Protein AF-M6KP07-F1 (afdb_monomer)

Structure (mmCIF, N/CA/C/O backbone):
data_AF-M6KP07-F1
#
_entry.id   AF-M6KP07-F1
#
loop_
_atom_site.group_PDB
_atom_site.id
_atom_site.type_symbol
_atom_site.label_atom_id
_atom_site.label_alt_id
_atom_site.label_comp_id
_atom_site.label_asym_id
_atom_site.label_entity_id
_atom_site.label_seq_id
_atom_site.pdbx_PDB_ins_code
_atom_site.Cartn_x
_atom_site.Cartn_y
_atom_site.Cartn_z
_atom_site.occupancy
_atom_site.B_iso_or_equiv
_atom_site.auth_seq_id
_atom_site.auth_comp_id
_atom_site.auth_asym_id
_atom_site.auth_atom_id
_atom_site.pdbx_PDB_model_num
ATOM 1 N N . MET A 1 1 ? 45.231 1.419 -13.841 1.00 61.81 1 MET A N 1
ATOM 2 C CA . MET A 1 1 ? 44.380 0.275 -13.418 1.00 61.81 1 MET A CA 1
ATOM 3 C C . MET A 1 1 ? 42.946 0.695 -13.063 1.00 61.81 1 MET A C 1
ATOM 5 O O . MET A 1 1 ? 42.029 0.043 -13.541 1.00 61.81 1 MET A O 1
ATOM 9 N N . ARG A 1 2 ? 42.723 1.791 -12.312 1.00 67.75 2 ARG A N 1
ATOM 10 C CA . ARG A 1 2 ? 41.372 2.293 -11.960 1.00 67.75 2 ARG A CA 1
ATOM 11 C C . ARG A 1 2 ? 40.504 2.727 -13.153 1.00 67.75 2 ARG A C 1
ATOM 13 O O . ARG A 1 2 ? 39.321 2.418 -13.162 1.00 67.75 2 ARG A O 1
ATOM 20 N N . GLU A 1 3 ? 41.075 3.357 -14.179 1.00 72.69 3 GLU A N 1
ATOM 21 C CA . GLU A 1 3 ? 40.289 3.845 -15.330 1.00 72.69 3 GLU A CA 1
ATOM 22 C C . GLU A 1 3 ? 39.642 2.728 -16.160 1.00 72.69 3 GLU A C 1
ATOM 24 O O . GLU A 1 3 ? 38.472 2.830 -16.512 1.00 72.69 3 GLU A O 1
ATOM 29 N N . LYS A 1 4 ? 40.351 1.610 -16.378 1.00 74.38 4 LYS A N 1
ATOM 30 C CA . LYS A 1 4 ? 39.788 0.410 -17.030 1.00 74.38 4 LYS A CA 1
ATOM 31 C C . LYS A 1 4 ? 38.640 -0.211 -16.231 1.00 74.38 4 LYS A C 1
ATOM 33 O O . LYS A 1 4 ? 37.754 -0.836 -16.801 1.00 74.38 4 LYS A O 1
ATOM 38 N N . LEU A 1 5 ? 38.674 -0.078 -14.906 1.00 79.75 5 LEU A N 1
ATOM 39 C CA . LEU A 1 5 ? 37.626 -0.603 -14.038 1.00 79.75 5 LEU A CA 1
ATOM 40 C C . LEU A 1 5 ? 36.368 0.269 -14.134 1.00 79.75 5 LEU A C 1
ATOM 42 O O . LEU A 1 5 ? 35.272 -0.263 -14.276 1.00 79.75 5 LEU A O 1
ATOM 46 N N . ILE A 1 6 ? 36.534 1.595 -14.153 1.00 82.62 6 ILE A N 1
ATOM 47 C CA . ILE A 1 6 ? 35.432 2.553 -14.330 1.00 82.62 6 ILE A CA 1
ATOM 48 C C . ILE A 1 6 ? 34.796 2.407 -15.719 1.00 82.62 6 ILE A C 1
ATOM 50 O O . ILE A 1 6 ? 33.571 2.339 -15.814 1.00 82.62 6 ILE A O 1
ATOM 54 N N . SER A 1 7 ? 35.594 2.283 -16.784 1.00 78.88 7 SER A N 1
ATOM 55 C CA . SER A 1 7 ? 35.061 2.105 -18.141 1.00 78.88 7 SER A CA 1
ATOM 56 C C . SER A 1 7 ? 34.294 0.787 -18.303 1.00 78.88 7 SER A C 1
ATOM 58 O O . SER A 1 7 ? 33.215 0.774 -18.895 1.00 78.88 7 SER A O 1
ATOM 60 N N . ASN A 1 8 ? 34.783 -0.305 -17.703 1.00 83.50 8 ASN A N 1
ATOM 61 C CA . ASN A 1 8 ? 34.086 -1.595 -17.693 1.00 83.50 8 ASN A CA 1
ATOM 62 C C . ASN A 1 8 ? 32.757 -1.548 -16.922 1.00 83.50 8 ASN A C 1
ATOM 64 O O . ASN A 1 8 ? 31.791 -2.192 -17.331 1.00 83.50 8 ASN A O 1
ATOM 68 N N . LEU A 1 9 ? 32.690 -0.800 -15.815 1.00 86.69 9 LEU A N 1
ATOM 69 C CA . LEU A 1 9 ? 31.445 -0.612 -15.064 1.00 86.69 9 LEU A CA 1
ATOM 70 C C . LEU A 1 9 ? 30.432 0.212 -15.861 1.00 86.69 9 LEU A C 1
ATOM 72 O O . LEU A 1 9 ? 29.277 -0.198 -15.968 1.00 86.69 9 LEU A O 1
ATOM 76 N N . PHE A 1 10 ? 30.870 1.317 -16.473 1.00 84.94 10 PHE A N 1
ATOM 77 C CA . PHE A 1 10 ? 30.017 2.136 -17.336 1.00 84.94 10 PHE A CA 1
ATOM 78 C C . PHE A 1 10 ? 29.440 1.326 -18.495 1.00 84.94 10 PHE A C 1
ATOM 80 O O . PHE A 1 10 ? 28.237 1.382 -18.730 1.00 84.94 10 PHE A O 1
ATOM 87 N N . PHE A 1 11 ? 30.270 0.515 -19.157 1.00 84.06 11 PHE A N 1
ATOM 88 C CA . PHE A 1 11 ? 29.832 -0.367 -20.236 1.00 84.06 11 PHE A CA 1
ATOM 89 C C . PHE A 1 11 ? 28.798 -1.402 -19.767 1.00 84.06 11 PHE A C 1
ATOM 91 O O . PHE A 1 11 ? 27.824 -1.673 -20.461 1.00 84.06 11 PHE A O 1
ATOM 98 N N . ARG A 1 12 ? 28.964 -1.989 -18.574 1.00 81.44 12 ARG A N 1
ATOM 99 C CA . ARG A 1 12 ? 27.985 -2.948 -18.030 1.00 81.44 12 ARG A CA 1
ATOM 100 C C . ARG A 1 12 ? 26.646 -2.302 -17.681 1.00 81.44 12 ARG A C 1
ATOM 102 O O . ARG A 1 12 ? 25.622 -2.939 -17.886 1.00 81.44 12 ARG A O 1
ATOM 109 N N . VAL A 1 13 ? 26.651 -1.067 -17.178 1.00 82.62 13 VAL A N 1
ATOM 110 C CA . VAL A 1 13 ? 25.423 -0.324 -16.842 1.00 82.62 13 VAL A CA 1
ATOM 111 C C . VAL A 1 13 ? 24.651 0.095 -18.094 1.00 82.62 13 VAL A C 1
ATOM 113 O O . VAL A 1 13 ? 23.423 0.105 -18.072 1.00 82.62 13 VAL A O 1
ATOM 116 N N . SER A 1 14 ? 25.344 0.421 -19.186 1.00 85.31 14 SER A N 1
ATOM 117 C CA . SER A 1 14 ? 24.70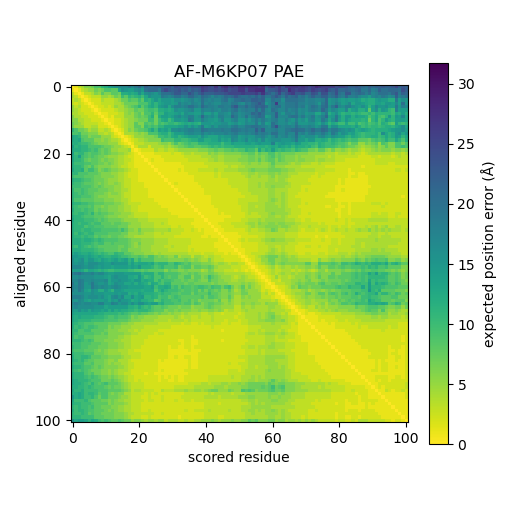5 0.846 -20.435 1.00 85.31 14 SER A CA 1
ATOM 118 C C . SER A 1 14 ? 24.184 -0.306 -21.299 1.00 85.31 14 SER A C 1
ATOM 120 O O . SER A 1 14 ? 23.444 -0.056 -22.250 1.00 85.31 14 SER A O 1
ATOM 122 N N . ASN A 1 15 ? 24.515 -1.559 -20.977 1.00 85.19 15 ASN A N 1
ATOM 123 C CA . ASN A 1 15 ? 23.987 -2.713 -21.698 1.00 85.19 15 ASN A CA 1
ATOM 124 C C . ASN A 1 15 ? 22.541 -3.023 -21.260 1.00 85.19 15 ASN A C 1
ATOM 126 O O . ASN A 1 15 ? 22.303 -3.259 -20.072 1.00 85.19 15 ASN A O 1
ATOM 130 N N . PRO A 1 16 ? 21.567 -3.069 -22.190 1.00 78.00 16 PRO A N 1
ATOM 131 C CA . PRO A 1 16 ? 20.185 -3.373 -21.852 1.00 78.00 16 PRO A CA 1
ATOM 132 C C . PRO A 1 16 ? 20.070 -4.820 -21.365 1.00 78.00 16 PRO A C 1
ATOM 134 O O . PRO A 1 16 ? 20.293 -5.771 -22.114 1.00 78.00 16 PRO A O 1
ATOM 137 N N . LEU A 1 17 ? 19.709 -4.985 -20.092 1.00 83.56 17 LEU A N 1
ATOM 138 C CA . LEU A 1 17 ? 19.393 -6.288 -19.526 1.00 83.56 17 LEU A CA 1
ATOM 139 C C . LEU A 1 17 ? 17.932 -6.650 -19.807 1.00 83.56 17 LEU A C 1
ATOM 141 O O . LEU A 1 17 ? 17.049 -5.787 -19.804 1.00 83.56 17 LEU A O 1
ATOM 145 N N . PRO A 1 18 ? 17.649 -7.936 -20.028 1.00 86.50 18 PRO A N 1
ATOM 146 C CA . PRO A 1 18 ? 16.304 -8.382 -20.334 1.00 86.50 18 PRO A CA 1
ATOM 147 C C . PRO A 1 18 ? 15.386 -8.241 -19.097 1.00 86.50 18 PRO A C 1
ATOM 149 O O . PRO A 1 18 ? 15.721 -8.652 -17.988 1.00 86.50 18 PRO A O 1
ATOM 152 N N . ALA A 1 19 ? 14.211 -7.629 -19.281 1.00 87.31 19 ALA A N 1
ATOM 153 C CA . ALA A 1 19 ? 13.354 -7.134 -18.190 1.00 87.31 19 ALA A CA 1
ATOM 154 C C . ALA A 1 19 ? 12.396 -8.178 -17.569 1.00 87.31 19 ALA A C 1
ATOM 156 O O . ALA A 1 19 ? 11.492 -7.821 -16.810 1.00 87.31 19 ALA A O 1
ATOM 157 N N . TRP A 1 20 ? 12.571 -9.466 -17.871 1.00 91.69 20 TRP A N 1
ATOM 158 C CA . TRP A 1 20 ? 11.671 -10.546 -17.431 1.00 91.69 20 TRP A CA 1
ATOM 159 C C . TRP A 1 20 ? 11.622 -10.694 -15.912 1.00 91.69 20 TRP A C 1
ATOM 161 O O . TRP A 1 20 ? 10.536 -10.835 -15.358 1.00 91.69 20 TRP A O 1
ATOM 171 N N . SER A 1 21 ? 12.768 -10.588 -15.232 1.00 92.38 21 SER A N 1
ATOM 172 C CA . SER A 1 21 ? 12.832 -10.655 -13.764 1.00 92.38 21 SER A CA 1
ATOM 173 C C . SER A 1 21 ? 11.979 -9.562 -13.104 1.00 92.38 21 SER A C 1
ATOM 175 O O . SER A 1 21 ? 11.200 -9.829 -12.189 1.00 92.38 21 SER A O 1
ATOM 177 N N . LEU A 1 22 ? 12.036 -8.338 -13.639 1.00 91.69 22 LEU A N 1
ATOM 178 C CA . LEU A 1 22 ? 11.234 -7.220 -13.146 1.00 91.69 22 LEU A CA 1
ATOM 179 C C . LEU A 1 22 ? 9.737 -7.424 -13.417 1.00 91.69 22 LEU A C 1
ATOM 181 O O . LEU A 1 22 ? 8.912 -7.103 -12.564 1.00 91.69 22 LEU A O 1
ATOM 185 N N . GLY A 1 23 ? 9.381 -7.962 -14.586 1.00 93.75 23 GLY A N 1
ATOM 186 C CA . GLY A 1 23 ? 7.996 -8.310 -14.914 1.00 93.75 23 GLY A CA 1
ATOM 187 C C . GLY A 1 23 ? 7.425 -9.365 -13.965 1.00 93.75 23 GLY A C 1
ATOM 188 O O . GLY A 1 23 ? 6.365 -9.152 -13.379 1.00 93.75 23 GLY A O 1
ATOM 189 N N . PHE A 1 24 ? 8.165 -10.455 -13.746 1.00 96.00 24 PHE A N 1
ATOM 190 C CA . PHE A 1 24 ? 7.787 -11.517 -12.813 1.00 96.00 24 PHE A CA 1
ATOM 191 C C . PHE A 1 24 ? 7.599 -10.985 -11.390 1.00 96.00 24 PHE A C 1
ATOM 193 O O . PHE A 1 24 ? 6.577 -11.259 -10.760 1.00 96.00 24 PHE A O 1
ATOM 200 N N . TYR A 1 25 ? 8.543 -10.165 -10.914 1.00 95.25 25 TYR A N 1
ATOM 201 C CA . TYR A 1 25 ? 8.448 -9.535 -9.601 1.00 95.25 25 TYR A CA 1
ATOM 202 C C . TYR A 1 25 ? 7.141 -8.750 -9.437 1.00 95.25 25 TYR A C 1
ATOM 204 O O . TYR A 1 25 ? 6.457 -8.929 -8.435 1.00 95.25 25 TYR A O 1
ATOM 212 N N . ARG A 1 26 ? 6.748 -7.934 -10.425 1.00 94.88 26 ARG A N 1
ATOM 213 C CA . ARG A 1 26 ? 5.508 -7.136 -10.357 1.00 94.88 26 ARG A CA 1
ATOM 214 C C . ARG A 1 26 ? 4.258 -8.001 -10.245 1.00 94.88 26 ARG A C 1
ATOM 216 O O . ARG A 1 26 ? 3.397 -7.705 -9.420 1.00 94.88 26 ARG A O 1
ATOM 223 N N . ILE A 1 27 ? 4.180 -9.066 -11.042 1.00 97.31 27 ILE A N 1
ATOM 224 C CA . ILE A 1 27 ? 3.026 -9.972 -11.055 1.00 97.31 27 ILE A CA 1
ATOM 225 C C . ILE A 1 27 ? 2.873 -10.636 -9.688 1.00 97.31 27 ILE A C 1
ATOM 227 O O . ILE A 1 27 ? 1.811 -10.531 -9.071 1.00 97.31 27 ILE A O 1
ATOM 231 N N . VAL A 1 28 ? 3.948 -11.267 -9.201 1.00 98.12 28 VAL A N 1
ATOM 232 C CA . VAL A 1 28 ? 3.962 -11.966 -7.909 1.00 98.12 28 VAL A CA 1
ATOM 233 C C . VAL A 1 28 ? 3.682 -10.994 -6.772 1.00 98.12 28 VAL A C 1
ATOM 235 O O . VAL A 1 28 ? 2.852 -11.279 -5.913 1.00 98.12 28 VAL A O 1
ATOM 238 N N . PHE A 1 29 ? 4.322 -9.827 -6.786 1.00 97.38 29 PHE A N 1
ATOM 239 C CA . PHE A 1 29 ? 4.123 -8.811 -5.765 1.00 97.38 29 PHE A CA 1
ATOM 240 C C . PHE A 1 29 ? 2.672 -8.320 -5.722 1.00 97.38 29 PHE A C 1
ATOM 242 O O . PHE A 1 29 ? 2.068 -8.318 -4.655 1.00 97.38 29 PHE A O 1
ATOM 249 N N . GLY A 1 30 ? 2.072 -7.991 -6.870 1.00 97.56 30 GLY A N 1
ATOM 250 C CA . GLY A 1 30 ? 0.667 -7.583 -6.933 1.00 97.56 30 GLY A CA 1
ATOM 251 C C . GLY A 1 30 ? -0.295 -8.670 -6.436 1.00 97.56 30 GLY A C 1
ATOM 25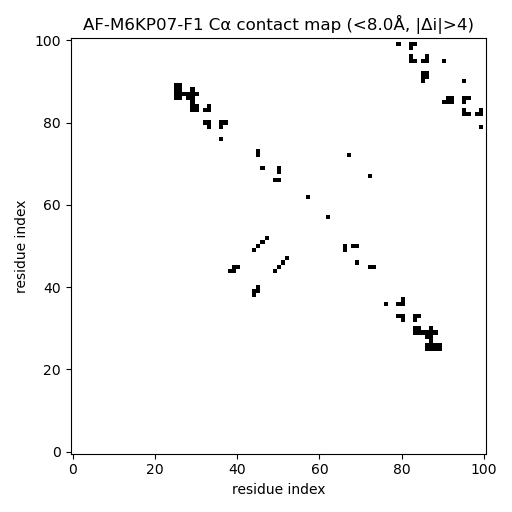2 O O . GLY A 1 30 ? -1.223 -8.369 -5.689 1.00 97.56 30 GLY A O 1
ATOM 253 N N . ILE A 1 31 ? -0.035 -9.943 -6.758 1.00 98.38 31 ILE A N 1
ATOM 254 C CA . ILE A 1 31 ? -0.826 -11.075 -6.240 1.00 98.38 31 ILE A CA 1
ATOM 255 C C . ILE A 1 31 ? -0.694 -11.183 -4.717 1.00 98.38 31 ILE A C 1
ATOM 257 O O . ILE A 1 31 ? -1.697 -11.351 -4.024 1.00 98.38 31 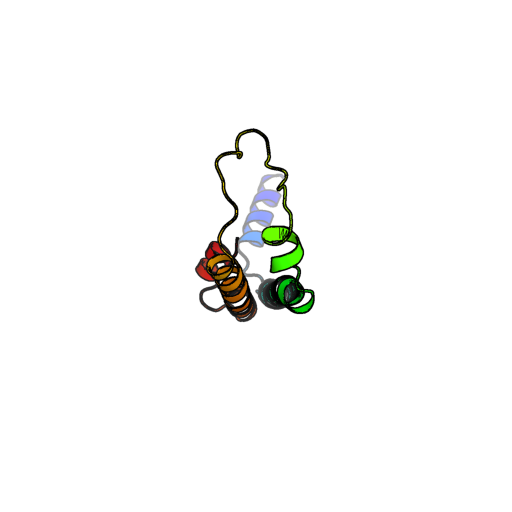ILE A O 1
ATOM 261 N N . LEU A 1 32 ? 0.521 -11.054 -4.177 1.00 98.19 32 LEU A N 1
ATOM 262 C CA . LEU A 1 32 ? 0.748 -11.074 -2.731 1.00 98.19 32 LEU A CA 1
ATOM 263 C C . LEU A 1 32 ? -0.013 -9.944 -2.024 1.00 98.19 32 LEU A C 1
ATOM 265 O O . LEU A 1 32 ? -0.646 -10.187 -0.996 1.00 98.19 32 LEU A O 1
ATOM 269 N N . LEU A 1 33 ? -0.004 -8.734 -2.593 1.00 97.62 33 LEU A N 1
ATOM 270 C CA . LEU A 1 33 ? -0.765 -7.594 -2.077 1.00 97.62 33 LEU A CA 1
ATOM 271 C C . LEU A 1 33 ? -2.278 -7.845 -2.117 1.00 97.62 33 LEU A C 1
ATOM 273 O O . LEU A 1 33 ? -2.978 -7.545 -1.148 1.00 97.62 33 LEU A O 1
ATOM 277 N N . PHE A 1 34 ? -2.779 -8.444 -3.200 1.00 98.25 34 PHE A N 1
ATOM 278 C CA . PHE A 1 34 ? -4.189 -8.805 -3.322 1.00 98.25 34 PHE A CA 1
ATOM 279 C C . PHE A 1 34 ? -4.595 -9.818 -2.250 1.00 98.25 34 PHE A C 1
ATOM 281 O O . PHE A 1 34 ? -5.572 -9.600 -1.540 1.00 98.25 34 PHE A O 1
ATOM 288 N N . ILE A 1 35 ? -3.821 -10.896 -2.082 1.00 98.12 35 ILE A N 1
ATOM 289 C CA . ILE A 1 35 ? -4.079 -11.924 -1.063 1.00 98.12 35 ILE A CA 1
ATOM 290 C C . ILE A 1 35 ? -4.070 -11.303 0.338 1.00 98.12 35 ILE A C 1
ATOM 292 O O . ILE A 1 35 ? -4.938 -11.615 1.158 1.00 98.12 35 ILE A O 1
ATOM 296 N N . LEU A 1 36 ? -3.123 -10.400 0.612 1.00 96.62 36 LEU A N 1
ATOM 297 C CA . LEU A 1 36 ? -3.043 -9.695 1.886 1.00 96.62 36 LEU A CA 1
ATOM 298 C C . LEU A 1 36 ? -4.322 -8.896 2.164 1.00 96.62 36 LEU A C 1
ATOM 300 O O . LEU A 1 36 ? -4.921 -9.088 3.222 1.00 96.62 36 LEU A O 1
ATOM 304 N N . ALA A 1 37 ? -4.754 -8.046 1.227 1.00 96.50 37 ALA A N 1
ATOM 305 C CA . ALA A 1 37 ? -5.967 -7.242 1.374 1.00 96.50 37 ALA A CA 1
ATOM 306 C C . ALA A 1 37 ? -7.234 -8.116 1.427 1.00 96.50 37 ALA A C 1
ATOM 308 O O . ALA A 1 37 ? -8.125 -7.880 2.242 1.00 96.50 37 ALA A O 1
ATOM 309 N N . PHE A 1 38 ? -7.297 -9.181 0.628 1.00 97.75 38 PHE A N 1
ATOM 310 C CA . PHE A 1 38 ? -8.440 -10.094 0.588 1.00 97.75 38 PHE A CA 1
ATOM 311 C C . PHE A 1 38 ? -8.624 -10.827 1.919 1.00 97.75 38 PHE A C 1
ATOM 313 O O . PHE A 1 38 ? -9.745 -10.984 2.404 1.00 97.75 38 PHE A O 1
ATOM 320 N N . ARG A 1 39 ? -7.521 -11.204 2.574 1.00 97.06 39 ARG A N 1
ATOM 321 C CA . ARG A 1 39 ? -7.550 -11.836 3.897 1.00 97.06 39 ARG A CA 1
ATOM 322 C C . ARG A 1 39 ? -8.204 -10.948 4.960 1.00 97.06 39 ARG A C 1
ATOM 324 O O . ARG A 1 39 ? -8.850 -11.477 5.864 1.00 97.06 39 ARG A O 1
ATOM 331 N N . TYR A 1 40 ? -8.082 -9.623 4.845 1.00 95.75 40 TYR A N 1
ATOM 332 C CA . TYR A 1 40 ? -8.759 -8.703 5.761 1.00 95.75 40 TYR A CA 1
ATOM 333 C C . TYR A 1 40 ? -10.285 -8.784 5.644 1.00 95.75 40 TYR A C 1
ATOM 335 O O . TYR A 1 40 ? -10.965 -8.756 6.671 1.00 95.75 40 TYR A O 1
ATOM 343 N N . PHE A 1 41 ? -10.815 -8.949 4.428 1.00 94.25 41 PHE A N 1
ATOM 344 C CA . PHE A 1 41 ? -12.241 -9.203 4.209 1.00 94.25 41 PHE A CA 1
ATOM 345 C C . PHE A 1 41 ? -12.646 -10.597 4.680 1.00 94.25 41 PHE A C 1
ATOM 347 O O . PHE A 1 41 ? -13.559 -10.725 5.490 1.00 94.25 41 PHE A O 1
ATOM 354 N N . SER A 1 42 ? -11.931 -11.628 4.216 1.00 95.25 42 SER A N 1
ATOM 355 C CA . SER A 1 42 ? -12.222 -13.037 4.515 1.00 95.25 42 SER A CA 1
ATOM 356 C C . SER A 1 42 ? -12.330 -13.310 6.014 1.00 95.25 42 SER A C 1
ATOM 358 O O . SER A 1 42 ? -13.190 -14.069 6.445 1.00 95.25 42 SER A O 1
ATOM 360 N N . ASN A 1 43 ? -11.455 -12.701 6.814 1.00 95.94 43 ASN A N 1
ATOM 361 C CA . ASN A 1 43 ? -11.397 -12.958 8.250 1.00 95.94 43 ASN A CA 1
ATOM 362 C C . ASN A 1 43 ? -12.172 -11.927 9.089 1.00 95.94 43 ASN A C 1
ATOM 364 O O . ASN A 1 43 ? -12.063 -11.946 10.316 1.00 95.94 43 ASN A O 1
ATOM 368 N N . GLY A 1 44 ? -12.889 -10.987 8.459 1.00 94.38 44 GLY A N 1
ATOM 369 C CA . GLY A 1 44 ? -13.605 -9.918 9.166 1.00 94.38 44 GLY A CA 1
ATOM 370 C C . GLY A 1 44 ? -12.690 -8.980 9.964 1.00 94.38 44 GLY A C 1
ATOM 371 O O . GLY A 1 44 ? -13.121 -8.338 10.922 1.00 94.38 44 GLY A O 1
ATOM 372 N N . TRP A 1 45 ? -11.410 -8.896 9.596 1.00 95.50 45 TRP A N 1
ATOM 373 C CA . TRP A 1 45 ? -10.402 -8.130 10.331 1.00 95.50 45 TRP A CA 1
ATOM 374 C C . TRP A 1 45 ? -10.624 -6.624 10.266 1.00 95.50 45 TRP A C 1
ATOM 376 O O . TRP A 1 45 ? -10.193 -5.909 11.166 1.00 95.50 45 TRP A O 1
ATOM 386 N N . ILE A 1 46 ? -11.323 -6.147 9.235 1.00 93.50 46 ILE A N 1
ATOM 387 C CA . ILE A 1 46 ? -11.695 -4.736 9.111 1.00 93.50 46 ILE A CA 1
ATOM 388 C C . ILE A 1 46 ? -12.576 -4.321 10.300 1.00 93.50 46 ILE A C 1
ATOM 390 O O . ILE A 1 46 ? -12.260 -3.353 10.981 1.00 93.50 46 ILE A O 1
ATOM 394 N N . SER A 1 47 ? -13.629 -5.080 10.624 1.00 92.38 47 SER A N 1
ATOM 395 C CA . SER A 1 47 ? -14.452 -4.770 11.804 1.00 92.38 47 SER A CA 1
ATOM 396 C C . SER A 1 47 ? -13.673 -4.991 13.093 1.00 92.38 47 SER A C 1
ATOM 398 O O . SER A 1 47 ? -13.551 -4.086 13.915 1.00 92.38 47 SER A O 1
ATOM 400 N N . LYS A 1 48 ? -13.042 -6.165 13.205 1.00 92.44 48 LYS A N 1
ATOM 401 C CA . LYS A 1 48 ? -12.367 -6.607 14.427 1.00 92.44 48 LYS A CA 1
ATOM 402 C C . LYS A 1 48 ? -11.290 -5.642 14.920 1.00 92.44 48 LYS A C 1
ATOM 404 O O . LYS A 1 48 ? -11.118 -5.491 16.126 1.00 92.44 48 LYS A O 1
ATOM 409 N N . TYR A 1 49 ? -10.525 -5.045 14.007 1.00 91.00 49 TYR A N 1
ATOM 410 C CA . TYR A 1 49 ? -9.386 -4.201 14.372 1.00 91.00 49 TYR A CA 1
ATOM 411 C C . TYR A 1 49 ? -9.665 -2.702 14.306 1.00 91.00 49 TYR A C 1
ATOM 413 O O . TYR A 1 49 ? -8.920 -1.954 14.933 1.00 91.00 49 TYR A O 1
ATOM 421 N N . PHE A 1 50 ? -10.690 -2.264 13.570 1.00 90.50 50 PHE A N 1
ATOM 422 C CA . PHE A 1 50 ? -10.949 -0.836 13.364 1.00 90.50 50 PHE A CA 1
ATOM 423 C C . PHE A 1 50 ? -12.314 -0.367 13.885 1.00 90.50 50 PHE A C 1
ATOM 425 O O . PHE A 1 50 ? -12.455 0.800 14.227 1.00 90.50 50 PHE A O 1
ATOM 432 N N . LEU A 1 51 ? -13.337 -1.224 13.932 1.00 90.44 51 LEU A N 1
ATOM 433 C CA . LEU A 1 51 ? -14.696 -0.811 14.315 1.00 90.44 51 LEU A CA 1
ATOM 434 C C . LEU A 1 51 ? -15.059 -1.253 15.733 1.00 90.44 51 LEU A C 1
ATOM 436 O O . LEU A 1 51 ? -15.602 -0.466 16.502 1.00 90.44 51 LEU A O 1
ATOM 440 N N . ASP A 1 52 ? -14.742 -2.498 16.074 1.00 91.12 52 ASP A N 1
ATOM 441 C CA . ASP A 1 52 ? -15.162 -3.129 17.326 1.00 91.12 52 ASP A CA 1
ATOM 442 C C . ASP A 1 52 ? -14.405 -2.637 18.583 1.00 91.12 52 ASP A C 1
ATOM 444 O O . ASP A 1 52 ? -15.011 -2.612 19.659 1.00 91.12 52 ASP A O 1
ATOM 448 N N . PRO A 1 53 ? -13.107 -2.255 18.531 1.00 90.06 53 PRO A N 1
ATOM 449 C CA . PRO A 1 53 ? -12.390 -1.839 19.733 1.00 90.06 53 PRO A CA 1
ATOM 450 C C . PRO A 1 53 ? -12.964 -0.556 20.347 1.00 90.06 53 PRO A C 1
ATOM 452 O O . PRO A 1 53 ? -12.977 0.507 19.726 1.00 90.06 53 PRO A O 1
ATOM 455 N N . SER A 1 54 ? -13.348 -0.627 21.623 1.00 82.81 54 SER A N 1
ATOM 456 C CA . SER A 1 54 ? -13.802 0.540 22.394 1.00 82.81 54 SER A CA 1
ATOM 457 C C . SER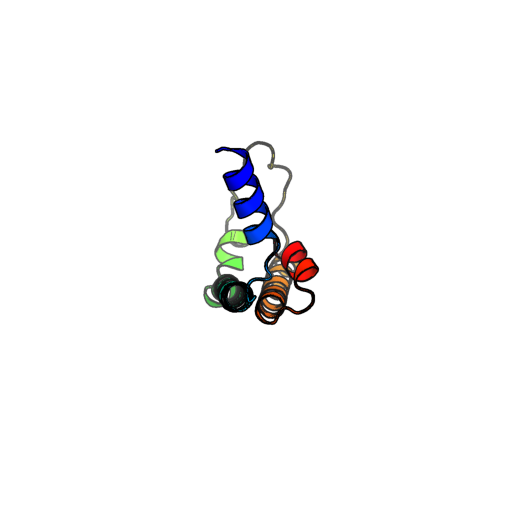 A 1 54 ? -12.690 1.568 22.631 1.00 82.81 54 SER A C 1
ATOM 459 O O . SER A 1 54 ? -12.965 2.756 22.794 1.00 82.81 54 SER A O 1
ATOM 461 N N . PHE A 1 55 ? -11.429 1.127 22.616 1.00 83.88 55 PHE A N 1
ATOM 462 C CA . PHE A 1 55 ? -10.255 1.981 22.734 1.00 83.88 55 PHE A CA 1
ATOM 463 C C . PHE A 1 55 ? -9.217 1.629 21.668 1.00 83.88 55 PHE A C 1
ATOM 465 O O . PHE A 1 55 ? -8.756 0.492 21.577 1.00 83.88 55 PHE A O 1
ATOM 472 N N . HIS A 1 56 ? -8.818 2.632 20.887 1.00 85.50 56 HIS A N 1
ATOM 473 C CA . HIS A 1 56 ? -7.749 2.518 19.901 1.00 85.50 56 HIS A CA 1
ATOM 474 C C . HIS A 1 56 ? -6.480 3.152 20.468 1.00 85.50 56 HIS A C 1
ATOM 476 O O . HIS A 1 56 ? -6.467 4.345 20.778 1.00 85.50 56 HIS A O 1
ATOM 482 N N . PHE A 1 57 ? -5.4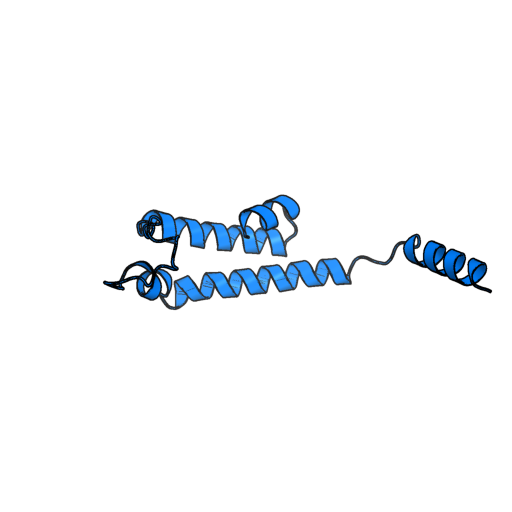06 2.368 20.587 1.00 84.12 57 PHE A N 1
ATOM 483 C CA . PHE A 1 57 ? -4.101 2.881 21.000 1.00 84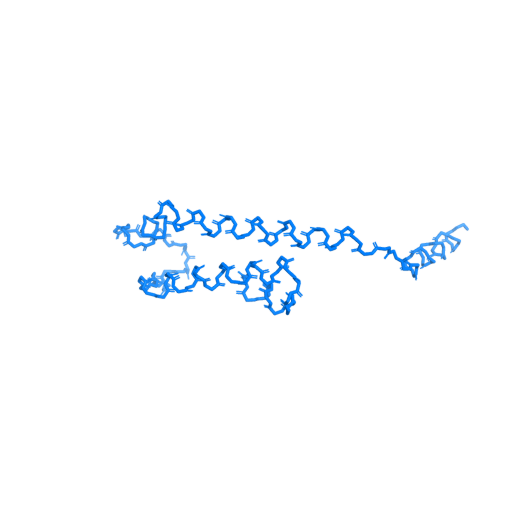.12 57 PHE A CA 1
ATOM 484 C C . PHE A 1 57 ? -3.566 3.839 19.935 1.00 84.12 57 PHE A C 1
ATOM 486 O O . PHE A 1 57 ? -3.105 3.422 18.874 1.00 84.12 57 PHE A O 1
ATOM 493 N N . LYS A 1 58 ? -3.650 5.140 20.216 1.00 85.62 58 LYS A N 1
ATOM 494 C CA . LYS A 1 58 ? -3.101 6.178 19.344 1.00 85.62 58 LYS A CA 1
ATOM 495 C C . LYS A 1 58 ? -1.648 6.435 19.714 1.00 85.62 58 LYS A C 1
ATOM 497 O O . LYS A 1 58 ? -1.318 6.587 20.888 1.00 85.62 58 LYS A O 1
ATOM 502 N N . PHE A 1 59 ? -0.789 6.517 18.705 1.00 86.56 59 PHE A N 1
ATOM 503 C CA . PHE A 1 59 ? 0.590 6.950 18.897 1.00 86.56 59 PHE A CA 1
ATOM 504 C C . PHE A 1 59 ? 0.636 8.393 19.417 1.00 86.56 59 PHE A C 1
ATOM 506 O O . PHE A 1 59 ? -0.200 9.228 19.060 1.00 86.56 59 PHE A O 1
ATOM 513 N N . TYR A 1 60 ? 1.622 8.686 20.266 1.00 88.75 60 TYR A N 1
ATOM 514 C CA . TYR A 1 60 ? 1.831 10.024 20.818 1.00 88.75 60 TYR A CA 1
ATOM 515 C C . TYR A 1 60 ? 2.010 11.050 19.684 1.00 88.75 60 TYR A C 1
ATOM 517 O O . TYR A 1 60 ? 2.807 10.837 18.776 1.00 88.75 60 TYR A O 1
ATOM 525 N N . GLY A 1 61 ? 1.231 12.136 19.710 1.00 87.75 61 GLY A N 1
ATOM 526 C CA . GLY A 1 61 ? 1.184 13.144 18.639 1.00 87.75 61 GLY A CA 1
ATOM 527 C C . GLY A 1 61 ? 0.196 12.859 17.494 1.00 87.75 61 GLY A C 1
ATOM 528 O O . GLY A 1 61 ? -0.080 13.757 16.709 1.00 87.75 61 GLY A O 1
ATOM 529 N N . LEU A 1 62 ? -0.399 11.662 17.422 1.00 88.31 62 LEU A N 1
ATOM 530 C CA . LEU A 1 62 ? -1.437 11.300 16.437 1.00 88.31 62 LEU A CA 1
ATOM 531 C C . LEU A 1 62 ? -2.821 11.125 17.083 1.00 88.31 62 LEU A C 1
ATOM 533 O O . LEU A 1 62 ? -3.717 10.490 16.525 1.00 88.31 62 LEU A O 1
ATOM 537 N N . SER A 1 63 ? -3.026 11.706 18.267 1.00 84.00 63 SER A N 1
ATOM 538 C CA . SER A 1 63 ? -4.288 11.602 19.005 1.00 84.00 63 SER A CA 1
ATOM 539 C C . SER A 1 63 ? -5.476 12.232 18.267 1.00 84.00 63 SER A C 1
ATOM 541 O O . SER A 1 63 ? -6.612 11.786 18.454 1.00 84.00 63 SER A O 1
ATOM 543 N N . TRP A 1 64 ? -5.222 13.212 17.393 1.00 86.06 64 TRP A N 1
ATOM 544 C CA . TRP A 1 64 ? -6.239 13.899 16.593 1.00 86.06 64 TRP A CA 1
ATOM 545 C C . TRP A 1 64 ? -6.827 13.046 15.458 1.00 86.06 64 TRP A C 1
ATOM 547 O O . TRP A 1 64 ? -7.892 13.381 14.948 1.00 86.06 64 TRP A O 1
ATOM 557 N N . ILE A 1 65 ? -6.180 11.944 15.052 1.00 85.81 65 ILE A N 1
ATOM 558 C CA . ILE A 1 65 ? -6.710 11.082 13.987 1.00 85.81 65 ILE A CA 1
ATOM 559 C C . ILE A 1 65 ? -7.789 10.187 14.584 1.00 85.81 65 ILE A C 1
ATOM 561 O O . ILE A 1 65 ? -7.536 9.372 15.475 1.00 85.81 65 ILE A O 1
ATOM 565 N N . ALA A 1 66 ? -9.024 10.388 14.135 1.00 83.94 66 ALA A N 1
ATOM 566 C CA . ALA A 1 66 ? -10.136 9.499 14.428 1.00 83.94 66 ALA A CA 1
ATOM 567 C C . ALA A 1 66 ? -10.112 8.291 13.485 1.00 83.94 66 ALA A C 1
ATOM 569 O O . ALA A 1 66 ? -9.585 8.364 12.375 1.00 83.94 66 ALA A O 1
ATOM 570 N N . VAL A 1 67 ? -10.697 7.181 13.932 1.00 86.00 67 VAL A N 1
ATOM 571 C CA . VAL A 1 67 ? -10.910 6.033 13.052 1.00 86.00 67 VAL A CA 1
ATOM 572 C C . VAL A 1 67 ? -11.997 6.390 12.045 1.00 86.00 67 VAL A C 1
ATOM 574 O O . VAL A 1 67 ? -13.019 6.977 12.404 1.00 86.00 67 VAL A O 1
ATOM 577 N N . PHE A 1 68 ? -11.761 6.068 10.776 1.00 88.44 68 PHE A N 1
ATOM 578 C CA . PHE A 1 68 ? -12.736 6.312 9.722 1.00 88.44 68 PHE A CA 1
ATOM 579 C C . PHE A 1 68 ? -14.008 5.477 9.935 1.00 88.44 68 PHE A C 1
ATOM 581 O O . PHE A 1 68 ? -13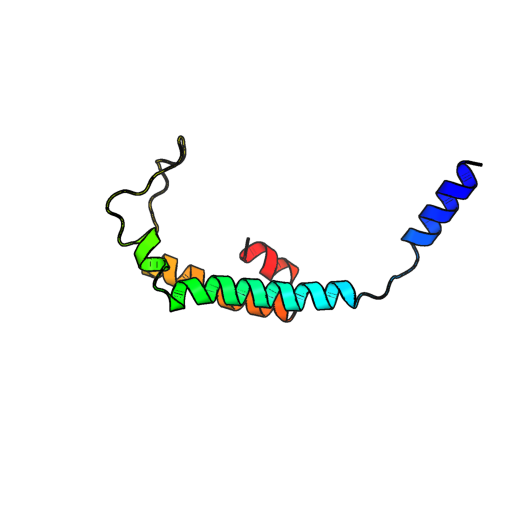.938 4.361 10.452 1.00 88.44 68 PHE A O 1
ATOM 588 N N . PRO A 1 69 ? -15.180 5.977 9.510 1.00 91.44 69 PRO A N 1
ATOM 589 C CA . PRO A 1 69 ? -16.410 5.205 9.558 1.00 91.44 69 PRO A CA 1
ATOM 590 C C . PRO A 1 69 ? -16.325 3.972 8.649 1.00 91.44 69 PRO A C 1
ATOM 592 O O . PRO A 1 69 ? -15.627 3.970 7.631 1.00 91.44 69 PRO A O 1
ATOM 595 N N . ALA A 1 70 ? -17.102 2.943 8.993 1.00 92.50 70 ALA A N 1
ATOM 596 C CA . ALA A 1 70 ? -17.117 1.647 8.316 1.00 92.50 70 ALA A CA 1
ATOM 597 C C . ALA A 1 70 ? -17.172 1.752 6.784 1.00 92.50 70 ALA A C 1
ATOM 599 O O . ALA A 1 70 ? -16.357 1.146 6.095 1.00 92.50 70 ALA A O 1
ATOM 600 N N . TRP A 1 71 ? -18.088 2.557 6.242 1.00 93.75 71 TRP A N 1
ATOM 601 C CA . TRP A 1 71 ? -18.278 2.681 4.793 1.00 93.75 71 TRP A CA 1
ATOM 602 C C . TRP A 1 71 ? -17.027 3.193 4.058 1.00 93.75 71 TRP A C 1
ATOM 604 O O . TRP A 1 71 ? -16.743 2.726 2.955 1.00 93.75 71 TRP A O 1
ATOM 614 N N . ILE A 1 72 ? -16.238 4.081 4.677 1.00 95.06 72 ILE A N 1
ATOM 615 C CA . ILE A 1 72 ? -14.963 4.553 4.115 1.00 95.06 72 ILE A CA 1
ATOM 616 C C . ILE A 1 72 ? -13.911 3.446 4.198 1.00 95.06 72 ILE A C 1
ATOM 618 O O . ILE A 1 72 ? -13.241 3.178 3.205 1.00 95.06 72 ILE A O 1
ATOM 622 N N . LEU A 1 73 ? -13.790 2.772 5.347 1.00 94.0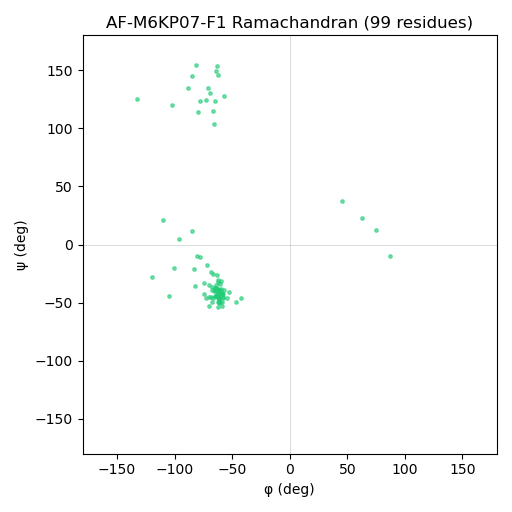6 73 LEU A N 1
ATOM 623 C CA . LEU A 1 73 ? -12.816 1.691 5.538 1.00 94.06 73 LEU A CA 1
ATOM 624 C C . LEU A 1 73 ? -13.027 0.549 4.542 1.00 94.06 73 LEU A C 1
ATOM 626 O O . LEU A 1 73 ? -12.085 0.142 3.865 1.00 94.06 73 LEU A O 1
ATOM 630 N N . TYR A 1 74 ? -14.260 0.062 4.398 1.00 94.69 74 TYR A N 1
ATOM 631 C CA . TYR A 1 74 ? -14.559 -0.999 3.438 1.00 94.69 74 TYR A CA 1
ATOM 632 C C . TYR A 1 74 ? -14.282 -0.550 1.998 1.00 94.69 74 TYR A C 1
ATOM 634 O O . TYR A 1 74 ? -13.656 -1.294 1.245 1.00 94.69 74 TYR A O 1
ATOM 642 N N . SER A 1 75 ? -14.656 0.681 1.632 1.00 96.00 75 SER A N 1
ATOM 643 C CA . SER A 1 75 ? -14.370 1.232 0.298 1.00 96.00 75 SER A CA 1
ATOM 644 C C . SER A 1 75 ? -12.867 1.343 0.023 1.00 96.00 75 SER A C 1
ATOM 646 O O . SER A 1 75 ? -12.416 1.017 -1.075 1.00 96.00 75 SER A O 1
ATOM 648 N N . LEU A 1 76 ? -12.076 1.740 1.025 1.00 95.50 76 LEU A N 1
ATOM 649 C CA . LEU A 1 76 ? -10.618 1.808 0.931 1.00 95.50 76 LEU A CA 1
ATOM 650 C C . LEU A 1 76 ? -10.023 0.422 0.657 1.00 95.50 76 LEU A C 1
ATOM 652 O O . LEU A 1 76 ? -9.261 0.258 -0.291 1.00 95.50 76 LEU A O 1
ATOM 656 N N . PHE A 1 77 ? -10.412 -0.591 1.434 1.00 95.50 77 PHE A N 1
ATOM 657 C CA . PHE A 1 77 ? -9.919 -1.954 1.237 1.00 95.50 77 PHE A CA 1
ATOM 658 C C . PHE A 1 77 ? -10.354 -2.553 -0.112 1.00 95.50 77 PHE A C 1
ATOM 660 O O . PHE A 1 77 ? -9.574 -3.277 -0.732 1.00 95.50 77 PHE A O 1
ATOM 667 N N . VAL A 1 78 ? -11.553 -2.225 -0.609 1.00 97.19 78 VAL A N 1
ATOM 668 C CA . VAL A 1 78 ? -11.978 -2.606 -1.967 1.00 97.19 78 VAL A CA 1
ATOM 669 C C . VAL A 1 78 ? -11.084 -1.941 -3.017 1.00 97.19 78 VAL A C 1
ATOM 671 O O . VAL A 1 78 ? -10.611 -2.616 -3.929 1.00 97.19 78 VAL A O 1
ATOM 674 N N . SER A 1 79 ? -10.793 -0.646 -2.873 1.00 97.44 79 SER A N 1
ATOM 675 C CA . SER A 1 79 ? -9.869 0.066 -3.765 1.00 97.44 79 SER A CA 1
ATOM 676 C C . SER A 1 79 ? -8.477 -0.579 -3.777 1.00 97.44 79 SER A C 1
ATOM 678 O O . SER A 1 79 ? -7.916 -0.815 -4.847 1.00 97.44 79 SER A O 1
ATOM 680 N N . LEU A 1 80 ? -7.955 -0.975 -2.609 1.00 97.50 80 LEU A N 1
ATOM 681 C CA . LEU A 1 80 ? -6.671 -1.678 -2.497 1.00 97.50 80 LEU A CA 1
ATOM 682 C C . LEU A 1 80 ? -6.657 -3.010 -3.263 1.00 97.50 80 LEU A C 1
ATOM 684 O O . LEU A 1 80 ? -5.653 -3.326 -3.901 1.00 97.50 80 LEU A O 1
ATOM 688 N N . LEU A 1 81 ? -7.759 -3.770 -3.257 1.00 97.75 81 LEU A N 1
ATOM 689 C CA . LEU A 1 81 ? -7.873 -4.994 -4.059 1.00 97.75 81 LEU A CA 1
ATOM 690 C C . LEU A 1 81 ? -7.753 -4.698 -5.559 1.00 97.75 81 LEU A C 1
ATOM 692 O O . LEU A 1 81 ? -6.984 -5.363 -6.253 1.00 97.75 81 LEU A O 1
ATOM 696 N N . PHE A 1 82 ? -8.463 -3.682 -6.059 1.00 97.94 82 PHE A N 1
ATOM 697 C CA . PHE A 1 82 ? -8.378 -3.285 -7.469 1.00 97.94 82 PHE A CA 1
ATOM 698 C C . PHE A 1 82 ? -6.977 -2.796 -7.847 1.00 97.94 82 PHE A C 1
ATOM 700 O O . PHE A 1 82 ? -6.424 -3.218 -8.865 1.00 97.94 82 PHE A O 1
ATOM 707 N N . LEU A 1 83 ? -6.370 -1.959 -7.004 1.00 97.94 83 LEU A N 1
ATOM 708 C CA . LEU A 1 83 ? -5.014 -1.457 -7.212 1.00 97.94 83 LEU A CA 1
ATOM 709 C C . LEU A 1 83 ? -3.985 -2.594 -7.230 1.00 97.94 83 LEU A C 1
ATOM 711 O O . LEU A 1 83 ? -3.108 -2.600 -8.091 1.00 97.94 83 LEU A O 1
ATOM 715 N N . ALA A 1 84 ? -4.115 -3.597 -6.357 1.00 97.69 84 ALA A N 1
ATOM 716 C CA . ALA A 1 84 ? -3.235 -4.765 -6.352 1.00 97.69 84 ALA A CA 1
ATOM 717 C C . ALA A 1 84 ? -3.323 -5.576 -7.660 1.00 97.69 84 ALA A C 1
ATOM 719 O O . ALA A 1 84 ? -2.294 -6.001 -8.196 1.00 97.69 84 ALA A O 1
ATOM 720 N N . VAL A 1 85 ? -4.528 -5.728 -8.226 1.00 97.81 85 VAL A N 1
ATOM 721 C CA . VAL A 1 85 ? -4.720 -6.349 -9.550 1.00 97.81 85 VAL A CA 1
ATOM 722 C C . VAL A 1 85 ? -4.052 -5.513 -10.643 1.00 97.81 85 VAL A C 1
ATOM 724 O O . VAL A 1 85 ? -3.334 -6.061 -11.480 1.00 97.81 85 VAL A O 1
ATOM 727 N N . PHE A 1 86 ? -4.213 -4.187 -10.621 1.00 97.75 86 PHE A N 1
ATOM 728 C CA . PHE A 1 86 ? -3.559 -3.302 -11.590 1.00 97.75 86 PHE A CA 1
ATOM 729 C C . PHE A 1 86 ? -2.032 -3.348 -11.487 1.00 97.75 86 PHE A C 1
ATOM 731 O O . PHE A 1 86 ? -1.358 -3.375 -12.516 1.00 97.75 86 PHE A O 1
ATOM 738 N N . ILE A 1 87 ? -1.478 -3.430 -10.273 1.00 97.12 87 ILE A N 1
ATOM 739 C CA . ILE A 1 87 ? -0.039 -3.625 -10.043 1.00 97.12 87 ILE A CA 1
ATOM 740 C C . ILE A 1 87 ? 0.422 -4.955 -10.647 1.00 97.12 87 ILE A C 1
ATOM 742 O O . ILE A 1 87 ? 1.431 -4.973 -11.355 1.00 97.12 87 ILE A O 1
ATOM 746 N N . SER A 1 88 ? -0.326 -6.040 -10.413 1.00 97.06 88 SER A N 1
ATOM 747 C CA . SER A 1 88 ? 0.005 -7.369 -10.937 1.00 97.06 88 SER A CA 1
ATOM 748 C C . SER A 1 88 ? 0.000 -7.398 -12.470 1.00 97.06 88 SER A C 1
ATOM 750 O O . SER A 1 88 ? 0.948 -7.883 -13.082 1.00 97.06 88 SER A O 1
ATOM 752 N N . LEU A 1 89 ? -1.018 -6.799 -13.096 1.00 96.25 89 LEU A N 1
ATOM 753 C CA . LEU A 1 89 ? -1.148 -6.713 -14.556 1.00 96.25 89 LEU A CA 1
ATOM 754 C C . LEU A 1 89 ? -0.255 -5.630 -15.192 1.00 96.25 89 LEU A C 1
ATOM 756 O O . LEU A 1 89 ? -0.132 -5.570 -16.413 1.00 96.25 89 LEU A O 1
ATOM 760 N N . GLY A 1 90 ? 0.360 -4.754 -14.392 1.00 93.62 90 GLY A N 1
ATOM 761 C CA . GLY A 1 90 ? 1.161 -3.623 -14.870 1.00 93.62 90 GLY A CA 1
ATOM 762 C C . GLY A 1 90 ? 0.349 -2.445 -15.429 1.00 93.62 90 GLY A C 1
ATOM 763 O O . GLY A 1 90 ? 0.927 -1.536 -16.031 1.00 93.62 90 GLY A O 1
ATOM 764 N N . ILE A 1 91 ? -0.968 -2.423 -15.217 1.00 94.88 91 ILE A N 1
ATOM 765 C CA . ILE A 1 91 ? -1.870 -1.360 -15.676 1.00 94.88 91 ILE A CA 1
ATOM 766 C C . ILE A 1 91 ? -1.635 -0.108 -14.827 1.00 94.88 91 ILE A C 1
ATOM 768 O O . ILE A 1 91 ? -1.696 -0.157 -13.598 1.00 94.88 91 ILE A O 1
ATOM 772 N N . PHE A 1 92 ? -1.328 1.016 -15.486 1.00 94.81 92 PHE A N 1
ATOM 773 C CA . PHE A 1 92 ? -0.994 2.293 -14.840 1.00 94.81 92 PHE A CA 1
ATOM 774 C C . PHE A 1 92 ? -0.013 2.148 -13.663 1.00 94.81 92 PHE A C 1
ATOM 776 O O . PHE A 1 92 ? -0.123 2.868 -12.676 1.00 94.81 92 PHE A O 1
ATOM 783 N N . TYR A 1 93 ? 0.966 1.237 -13.775 1.00 92.94 93 TYR A N 1
ATOM 784 C CA . TYR A 1 93 ? 1.792 0.750 -12.659 1.00 92.94 93 TYR A CA 1
ATOM 785 C C . TYR A 1 93 ? 2.270 1.840 -11.687 1.00 92.94 93 TYR A C 1
ATOM 787 O O . TYR A 1 93 ? 2.154 1.677 -10.478 1.00 92.94 93 TYR A O 1
ATOM 795 N N . ARG A 1 94 ? 2.777 2.972 -12.196 1.00 94.94 94 ARG A N 1
ATOM 796 C CA . ARG A 1 94 ? 3.267 4.074 -11.348 1.00 94.94 94 ARG A CA 1
ATOM 797 C C . ARG A 1 94 ? 2.162 4.682 -10.483 1.00 94.94 94 ARG A C 1
ATOM 799 O O . ARG A 1 94 ? 2.388 4.914 -9.305 1.00 94.94 94 ARG A O 1
ATOM 806 N N . ILE A 1 95 ? 0.990 4.919 -11.066 1.00 97.06 95 ILE A N 1
ATOM 807 C CA . ILE A 1 95 ? -0.172 5.471 -10.363 1.00 97.06 95 ILE A CA 1
ATOM 808 C C . ILE A 1 95 ? -0.723 4.419 -9.402 1.00 97.06 95 ILE A C 1
ATOM 810 O O . ILE A 1 95 ? -0.948 4.722 -8.239 1.00 97.06 95 ILE A O 1
ATOM 814 N N . SER A 1 96 ? -0.856 3.171 -9.854 1.00 96.56 96 SER A N 1
ATOM 815 C CA . SER A 1 96 ? -1.390 2.081 -9.035 1.00 96.56 96 SER A CA 1
ATOM 816 C C . SER A 1 96 ? -0.559 1.845 -7.770 1.00 96.56 96 SER A C 1
ATOM 818 O O . SER A 1 96 ? -1.123 1.682 -6.694 1.00 96.56 96 SER A O 1
ATOM 820 N N . VAL A 1 97 ? 0.775 1.894 -7.877 1.00 96.00 97 VAL A N 1
ATOM 821 C CA . VAL A 1 97 ? 1.685 1.817 -6.723 1.00 96.00 97 VAL A CA 1
ATOM 822 C C . VAL A 1 97 ? 1.551 3.050 -5.825 1.00 96.00 97 VAL A C 1
ATOM 824 O O . VAL A 1 97 ? 1.426 2.887 -4.619 1.00 96.00 97 VAL A O 1
ATOM 827 N N . LEU A 1 98 ? 1.531 4.264 -6.388 1.00 97.25 98 LEU A N 1
ATOM 828 C CA . LEU A 1 98 ? 1.382 5.499 -5.601 1.00 97.25 98 LEU A CA 1
ATOM 829 C C . LEU A 1 98 ? 0.055 5.582 -4.841 1.00 97.25 98 LEU A C 1
ATOM 831 O O . LEU A 1 98 ? 0.010 6.187 -3.784 1.00 97.25 98 LEU A O 1
ATOM 835 N N . CYS A 1 99 ? -1.025 5.022 -5.383 1.00 96.81 99 CYS A N 1
ATOM 836 C CA . CYS A 1 99 ? -2.318 5.007 -4.704 1.00 96.81 99 CYS A CA 1
ATOM 837 C C . CYS A 1 99 ? -2.448 3.867 -3.686 1.00 96.81 99 CYS A C 1
ATOM 839 O O . CYS A 1 99 ? -3.325 3.931 -2.829 1.00 96.81 99 CYS A O 1
ATOM 841 N N . PHE A 1 100 ? -1.648 2.803 -3.810 1.00 96.12 100 PHE A N 1
ATOM 842 C CA . PHE A 1 100 ? -1.709 1.650 -2.911 1.00 96.12 100 PHE A CA 1
ATOM 843 C C . PHE A 1 100 ? -0.929 1.876 -1.605 1.00 96.12 100 PHE A C 1
ATOM 845 O O . PHE A 1 100 ? -1.351 1.372 -0.565 1.00 96.12 100 PHE A O 1
ATOM 852 N N . PHE A 1 101 ? 0.205 2.584 -1.670 1.00 93.06 101 PHE A N 1
ATOM 853 C CA . PHE A 1 101 ? 1.090 2.880 -0.533 1.00 93.06 101 PHE A CA 1
ATOM 854 C C . PHE A 1 101 ? 0.838 4.269 0.049 1.00 93.06 101 PHE A C 1
ATOM 856 O O . PHE A 1 101 ? 0.910 4.384 1.293 1.00 93.06 101 PHE A O 1
#

Secondary structure (DSSP, 8-state):
-HHHHHHHHHHHHHS---THHHHHHHHHHHHHHHHHHHHHHHTTHHIIIIIS-SS--PPTT-TT-PPPPHHHHHHHHHHHHHHHHHHHHTTTHHHHHHHH-

Solvent-accessible surface area (backbone atoms only — not comparable to full-atom values): 5852 Å² total; per-residue (Å²): 116,68,65,65,52,52,52,53,51,52,54,60,71,71,48,86,71,84,63,59,67,62,52,52,49,37,32,54,49,14,50,52,48,26,54,56,50,48,48,34,62,78,68,46,41,58,47,62,73,64,63,66,55,93,71,78,93,60,57,90,94,46,69,84,65,73,79,72,56,67,73,57,50,54,50,51,52,52,49,44,37,55,29,16,50,28,30,28,73,52,48,63,36,72,59,26,49,65,75,65,110

InterPro domains:
  IPR007782 Vitamin K-dependent gamma-carboxylase [PTHR12639] (3-101)
  IPR053934 HTTM domain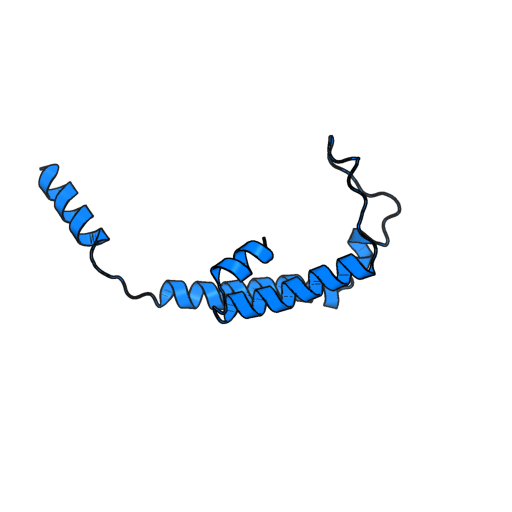 [PF05090] (16-101)

Sequence (101 aa):
MREKLISNLFFRVSNPLPAWSLGFYRIVFGILLFILAFRYFSNGWISKYFLDPSFHFKFYGLSWIAVFPAWILYSLFVSLLFLAVFISLGIFYRISVLCFF

Mean predicted aligned error: 6.35 Å

Foldseek 3Di:
DVVVVVVVVVVVVPDDDDCVVVLVCQQVQLVVQLVVLVVCVVVVVLCVQQPPDPDDDDDPPRPPDHGDDPVVSVVLSVLSNVLSVCSNVVPVNVVSVVSND

pLDDT: mean 91.12, std 7.08, range [61.81, 98.38]

Organism: NCBI:txid1049928

Radius of gyration: 21.16 Å; Cα contacts (8 Å, |Δi|>4): 63; chains: 1; bounding box: 63×27×45 Å